Protein AF-A0AAU9NB88-F1 (afdb_monomer_lite)

Sequence (147 aa):
MCFHSLNCLLRSSFIAHLVNQQVVHEFIALELLTILLENPTDDSVEVAVGFVTECGSIHRDLSPKAFHGILEPFRGILHEGEIDKRVQFLIEGLFALRTCHPTIRPELDLVKVEDQLTHKVSLLDEIDPEIALDVFNLDSNFLENEK

Secondary structure (DSSP, 8-state):
-HHHHHHHHHHHHHHHHHHHTTSB-THHHHHHHHHHHHS--HHHHHHHHHHHHHHHHHHHHH-HHHHHHHHHHHHHHHHH----HHHHHHHHHHHH-SS-S-SS-GGG--S-GGG---B---TTS-----GGGGS----TTHHHHT-

InterPro domains:
  IPR016024 Armadillo-type fold [SSF48371] (7-142)
  IPR050781 Pre-mRNA-splicing factor CWC22 [PTHR18034] (11-145)

Radius of gyration: 18.76 Å; chains: 1; bounding box: 48×34×51 Å

pLDDT: mean 88.52, std 9.02, range [42.03, 95.56]

Foldseek 3Di:
DPPVLVVLLVVLLVVLLCCLLLQAPCVQLLQLLCVLLVPDDLSSLLSNLSSCLSNVQVCCVPPVPSSVVSLVSLVCCLPPNPHDPVSNVSSVVSVPDPHGPDSDDPVRNDDDPVRHDYDYDYPPDDDDPPCVVVDDDDDPCVVPVVD

Structure (mmCIF, N/CA/C/O backbone):
data_AF-A0AAU9NB88-F1
#
_entry.id   AF-A0AAU9NB88-F1
#
loop_
_atom_site.group_PDB
_atom_site.id
_atom_site.type_symbol
_atom_site.label_atom_id
_atom_site.label_alt_id
_atom_site.label_comp_id
_atom_site.label_asym_id
_atom_site.label_entity_id
_atom_site.label_seq_id
_atom_site.pdbx_PDB_ins_code
_atom_site.Cartn_x
_atom_site.Cartn_y
_atom_site.Cartn_z
_atom_site.occupancy
_atom_site.B_iso_or_equiv
_atom_site.auth_seq_id
_atom_site.auth_comp_id
_atom_site.auth_asym_id
_atom_site.auth_atom_id
_atom_site.pdbx_PDB_model_num
ATOM 1 N N . MET A 1 1 ? -10.170 -4.577 -21.995 1.00 42.03 1 MET A N 1
ATOM 2 C CA . MET A 1 1 ? -9.060 -4.834 -21.052 1.00 42.03 1 MET A CA 1
ATOM 3 C C . MET A 1 1 ? -9.027 -3.870 -19.851 1.00 42.03 1 MET A C 1
ATOM 5 O O . MET A 1 1 ? -8.400 -4.217 -18.870 1.00 42.03 1 MET A O 1
ATOM 9 N N . CYS A 1 2 ? -9.764 -2.744 -19.814 1.00 50.72 2 CYS A N 1
ATOM 10 C CA . CYS A 1 2 ? -9.649 -1.744 -18.725 1.00 50.72 2 CYS A CA 1
ATOM 11 C C . CYS A 1 2 ? -10.245 -2.084 -17.337 1.00 50.72 2 CYS A C 1
ATOM 13 O O . CYS A 1 2 ? -9.904 -1.412 -16.371 1.00 50.72 2 CYS A O 1
ATOM 15 N N . PHE A 1 3 ? -11.142 -3.069 -17.192 1.00 47.44 3 PHE A N 1
ATOM 16 C CA . PHE A 1 3 ? -11.872 -3.246 -15.920 1.00 47.44 3 PHE A CA 1
ATOM 17 C C . PHE A 1 3 ? -11.054 -3.927 -14.809 1.00 47.44 3 PHE A C 1
ATOM 19 O O . PHE A 1 3 ? -11.270 -3.635 -13.638 1.00 47.44 3 PHE A O 1
ATOM 26 N N . HIS A 1 4 ? -10.118 -4.823 -15.143 1.00 58.28 4 HIS A N 1
ATOM 27 C CA . HIS A 1 4 ? -9.289 -5.493 -14.128 1.00 58.28 4 HIS A CA 1
ATOM 28 C C . HIS A 1 4 ? -8.200 -4.562 -13.576 1.00 58.28 4 HIS A C 1
ATOM 30 O O . HIS A 1 4 ? -8.066 -4.453 -12.361 1.00 58.28 4 HIS A O 1
ATOM 36 N N . SER A 1 5 ? -7.516 -3.812 -14.447 1.00 61.12 5 SER A N 1
ATOM 37 C CA . SER A 1 5 ? -6.455 -2.878 -14.040 1.00 61.12 5 SER A CA 1
ATOM 38 C C . SER A 1 5 ? -6.975 -1.756 -13.121 1.00 61.12 5 SER A C 1
ATOM 40 O O . SER A 1 5 ? -6.377 -1.472 -12.084 1.00 61.1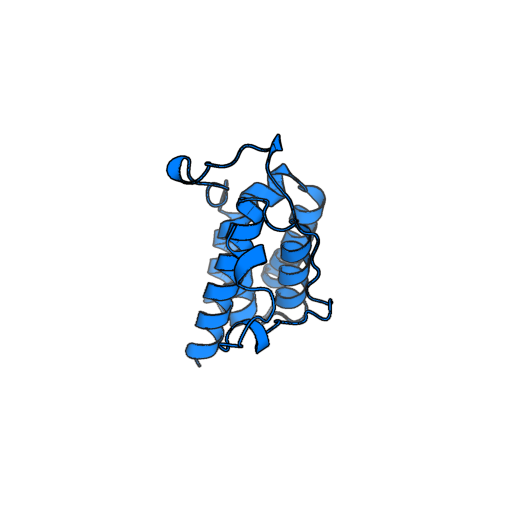2 5 SER A O 1
ATOM 42 N N . LEU A 1 6 ? -8.173 -1.210 -13.391 1.00 69.19 6 LEU A N 1
ATOM 43 C CA . LEU A 1 6 ? -8.791 -0.198 -12.521 1.00 69.19 6 LEU A CA 1
ATOM 44 C C . LEU A 1 6 ? -9.109 -0.731 -11.112 1.00 69.19 6 LEU A C 1
ATOM 46 O O . LEU A 1 6 ? -8.915 -0.025 -10.126 1.00 69.19 6 LEU A O 1
ATOM 50 N N . ASN A 1 7 ? -9.569 -1.979 -10.996 1.00 75.44 7 ASN A N 1
ATOM 51 C CA . ASN A 1 7 ? -9.844 -2.584 -9.690 1.00 75.44 7 ASN A CA 1
ATOM 52 C C . ASN A 1 7 ? -8.556 -2.827 -8.888 1.00 75.44 7 ASN A C 1
ATOM 54 O O . ASN A 1 7 ? -8.556 -2.640 -7.671 1.00 75.44 7 ASN A O 1
ATOM 58 N N . CYS A 1 8 ? -7.461 -3.201 -9.556 1.00 77.81 8 CYS A N 1
ATOM 59 C CA . CYS A 1 8 ? -6.148 -3.334 -8.925 1.00 77.81 8 CYS A CA 1
ATOM 60 C C . CYS A 1 8 ? -5.625 -1.985 -8.413 1.00 77.81 8 CYS A C 1
ATOM 62 O O . CYS A 1 8 ? -5.160 -1.929 -7.280 1.00 77.81 8 CYS A O 1
ATOM 64 N N . LEU A 1 9 ? -5.778 -0.906 -9.191 1.00 79.06 9 LEU A N 1
ATOM 65 C CA . LEU A 1 9 ? -5.404 0.457 -8.786 1.00 79.06 9 LEU A CA 1
ATOM 66 C C . LEU A 1 9 ? -6.174 0.939 -7.550 1.00 79.06 9 LEU A C 1
ATOM 68 O O . LEU A 1 9 ? -5.588 1.497 -6.627 1.00 79.06 9 LEU A O 1
ATOM 72 N N . LEU A 1 10 ? -7.490 0.718 -7.510 1.00 82.38 10 LEU A N 1
ATOM 73 C CA . LEU A 1 10 ? -8.312 1.145 -6.373 1.00 82.38 10 LEU A CA 1
ATOM 74 C C . LEU A 1 10 ? -7.961 0.367 -5.098 1.00 82.38 10 LEU A C 1
ATOM 76 O O . LEU A 1 10 ? -7.837 0.953 -4.025 1.00 82.38 10 LEU A O 1
ATOM 80 N N . ARG A 1 11 ? -7.765 -0.952 -5.216 1.00 86.88 11 ARG A N 1
ATOM 81 C CA . ARG A 1 11 ? -7.383 -1.810 -4.086 1.00 86.88 11 ARG A CA 1
ATOM 82 C C . ARG A 1 11 ? -5.975 -1.500 -3.583 1.00 86.88 11 ARG A C 1
ATOM 84 O O . ARG A 1 11 ? -5.774 -1.443 -2.374 1.00 86.88 11 ARG A O 1
ATOM 91 N N . SER A 1 12 ? -5.020 -1.267 -4.483 1.00 88.12 12 SER A N 1
ATOM 92 C CA . SER A 1 12 ? -3.664 -0.887 -4.093 1.00 88.12 12 SER A CA 1
ATOM 93 C C . SER A 1 12 ? -3.657 0.497 -3.437 1.00 88.12 12 SER A C 1
ATOM 95 O O . SER A 1 12 ? -3.080 0.646 -2.368 1.00 88.12 12 SER A O 1
ATOM 97 N N . SER A 1 13 ? -4.384 1.482 -3.972 1.00 90.94 13 SER A N 1
ATOM 98 C CA . SER A 1 13 ? -4.536 2.799 -3.334 1.00 90.94 13 SER A CA 1
ATOM 99 C C . SER A 1 13 ? -5.129 2.698 -1.923 1.00 90.94 13 SER A C 1
ATOM 101 O O . SER A 1 13 ? -4.642 3.349 -0.999 1.00 90.94 13 SER A O 1
ATOM 103 N N . PHE A 1 14 ? -6.121 1.827 -1.716 1.00 94.06 14 PHE A N 1
ATOM 104 C CA . PHE A 1 14 ? -6.670 1.585 -0.383 1.00 94.06 14 PHE A CA 1
ATOM 105 C C . PHE A 1 14 ? -5.611 1.042 0.589 1.00 94.06 14 PHE A C 1
ATOM 107 O O . PHE A 1 14 ? -5.440 1.598 1.674 1.00 94.06 14 PHE A O 1
ATOM 114 N N . ILE A 1 15 ? -4.841 0.024 0.183 1.00 94.75 15 ILE A N 1
ATOM 115 C CA . ILE A 1 15 ? -3.740 -0.522 0.996 1.00 94.75 15 ILE A CA 1
ATOM 116 C C . ILE A 1 15 ? -2.689 0.558 1.292 1.00 94.75 15 ILE A C 1
ATOM 118 O O . ILE A 1 15 ? -2.249 0.679 2.433 1.00 94.75 15 ILE A O 1
ATOM 122 N N . ALA A 1 16 ? -2.324 1.381 0.303 1.00 94.38 16 ALA A N 1
ATOM 123 C CA . ALA A 1 16 ? -1.357 2.467 0.471 1.00 94.38 16 ALA A CA 1
ATOM 124 C C . ALA A 1 16 ? -1.791 3.434 1.581 1.00 94.38 16 ALA A C 1
ATOM 126 O O . ALA A 1 16 ? -0.991 3.790 2.445 1.00 94.38 16 ALA A O 1
ATOM 127 N N . HIS A 1 17 ? -3.071 3.810 1.610 1.00 94.62 17 HIS A N 1
ATOM 128 C CA . HIS A 1 17 ? -3.589 4.700 2.644 1.00 94.62 17 HIS A CA 1
ATOM 129 C C . HIS A 1 17 ? -3.716 4.034 4.020 1.00 94.62 17 HIS A C 1
ATOM 131 O O . HIS A 1 17 ? -3.492 4.713 5.021 1.00 94.62 17 HIS A O 1
ATOM 137 N N . LEU A 1 18 ? -3.998 2.727 4.099 1.00 95.38 18 LEU A N 1
ATOM 138 C CA . LEU A 1 18 ? -3.946 1.996 5.373 1.00 95.38 18 LEU A CA 1
ATOM 139 C C . LEU A 1 18 ? -2.526 1.955 5.951 1.00 95.38 18 LEU A C 1
ATOM 141 O O . LEU A 1 18 ? -2.362 2.101 7.163 1.00 95.38 18 LEU A O 1
ATOM 145 N N . VAL A 1 19 ? -1.510 1.790 5.096 1.00 94.50 19 VAL A N 1
ATOM 146 C CA . VAL A 1 19 ? -0.095 1.844 5.500 1.00 94.50 19 VAL A CA 1
ATOM 147 C C . VAL A 1 19 ? 0.282 3.256 5.940 1.00 94.50 19 VAL A C 1
ATOM 149 O O . VAL A 1 19 ? 0.881 3.430 6.998 1.00 94.50 19 VAL A O 1
ATOM 152 N N . ASN A 1 20 ? -0.115 4.281 5.181 1.00 94.06 20 ASN A N 1
ATOM 153 C CA . ASN A 1 20 ? 0.150 5.673 5.541 1.00 94.06 20 ASN A CA 1
ATOM 154 C C . ASN A 1 20 ? -0.437 6.043 6.911 1.00 94.06 20 ASN A C 1
ATOM 156 O O . ASN A 1 20 ? 0.222 6.726 7.686 1.00 94.06 20 ASN A O 1
ATOM 160 N N . GLN A 1 21 ? -1.652 5.568 7.203 1.00 94.06 21 GLN A N 1
ATOM 161 C CA . GLN A 1 21 ? -2.352 5.756 8.480 1.00 94.06 21 GLN A CA 1
ATOM 162 C C . GLN A 1 21 ? -1.865 4.809 9.593 1.00 94.06 21 GLN A C 1
ATOM 164 O O . GLN A 1 21 ? -2.413 4.831 10.691 1.00 94.06 21 GLN A O 1
ATOM 169 N N . GLN A 1 22 ? -0.866 3.960 9.320 1.00 93.25 22 GLN A N 1
ATOM 170 C CA . GLN A 1 22 ? -0.323 2.959 10.248 1.00 93.25 22 GLN A CA 1
ATOM 171 C C . GLN A 1 22 ? -1.375 1.983 10.809 1.00 93.25 22 GLN A C 1
ATOM 173 O O . GLN A 1 22 ? -1.182 1.384 11.868 1.00 93.25 22 GLN A O 1
ATOM 178 N N . VAL A 1 23 ? -2.477 1.774 10.079 1.00 95.31 23 VAL A N 1
ATOM 179 C CA . VAL A 1 23 ? -3.491 0.757 10.407 1.00 95.31 23 VAL A CA 1
ATOM 180 C C . VAL A 1 23 ? -2.941 -0.635 10.124 1.00 95.31 23 VAL A C 1
ATOM 182 O O . VAL A 1 23 ? -3.174 -1.568 10.892 1.00 95.31 23 VAL A O 1
ATOM 185 N N . VAL A 1 24 ? -2.184 -0.770 9.035 1.00 95.56 24 VAL A N 1
ATOM 186 C CA . VAL A 1 24 ? -1.465 -1.993 8.675 1.00 95.56 24 VAL A CA 1
ATOM 187 C C . VAL A 1 24 ? 0.024 -1.701 8.582 1.00 95.56 24 VAL A C 1
ATOM 189 O O . VAL A 1 24 ? 0.437 -0.608 8.196 1.00 95.56 24 VAL A O 1
ATOM 192 N N . HIS A 1 25 ? 0.833 -2.685 8.953 1.00 94.62 25 HIS A N 1
ATOM 193 C CA . HIS A 1 25 ? 2.283 -2.576 8.908 1.00 94.62 25 HIS A CA 1
ATOM 194 C C . HIS A 1 25 ? 2.754 -2.403 7.462 1.00 94.62 25 HIS A C 1
ATOM 196 O O . HIS A 1 25 ? 2.260 -3.066 6.551 1.00 94.62 25 HIS A O 1
ATOM 202 N N . GLU A 1 26 ? 3.780 -1.583 7.250 1.00 91.62 26 GLU A N 1
ATOM 203 C CA . GLU A 1 26 ? 4.334 -1.284 5.931 1.00 91.62 26 GLU A CA 1
ATOM 204 C C . GLU A 1 26 ? 4.885 -2.515 5.191 1.00 91.62 26 GLU A C 1
ATOM 206 O O . GLU A 1 26 ? 5.077 -2.476 3.981 1.00 91.62 26 GLU A O 1
ATOM 211 N N . PHE A 1 27 ? 5.085 -3.645 5.871 1.00 91.75 27 PHE A N 1
ATOM 212 C CA . PHE A 1 27 ? 5.548 -4.884 5.251 1.00 91.75 27 PHE A CA 1
ATOM 213 C C . PHE A 1 27 ? 4.636 -5.360 4.106 1.00 91.75 27 PHE A C 1
ATOM 215 O O . PHE A 1 27 ? 5.143 -5.754 3.057 1.00 91.75 2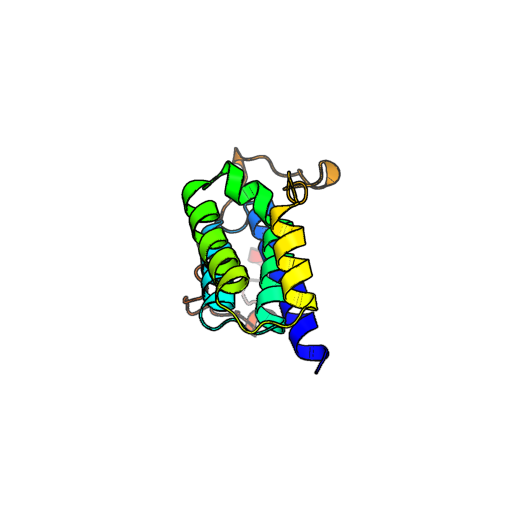7 PHE A O 1
ATOM 222 N N . ILE A 1 28 ? 3.312 -5.2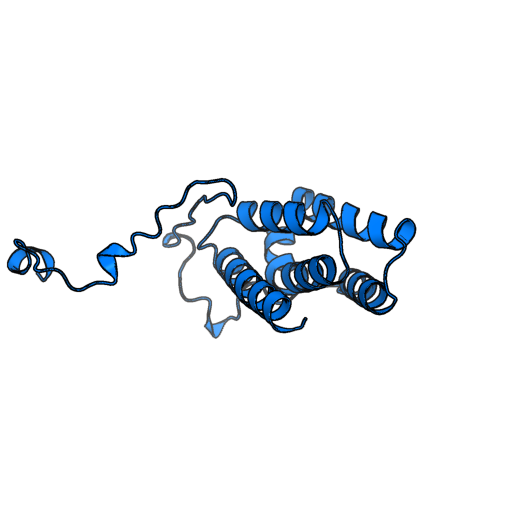15 4.247 1.00 93.88 28 ILE A N 1
ATOM 223 C CA . ILE A 1 28 ? 2.338 -5.636 3.223 1.00 93.88 28 ILE A CA 1
ATOM 224 C C . ILE A 1 28 ? 2.515 -4.882 1.895 1.00 93.88 28 ILE A C 1
ATOM 226 O O . ILE A 1 28 ? 2.304 -5.430 0.814 1.00 93.88 28 ILE A O 1
ATOM 230 N N . ALA A 1 29 ? 2.951 -3.621 1.955 1.00 93.31 29 ALA A N 1
ATOM 231 C CA . ALA A 1 29 ? 3.229 -2.825 0.767 1.00 93.31 29 ALA A CA 1
ATOM 232 C C . ALA A 1 29 ? 4.499 -3.299 0.047 1.00 93.31 29 ALA A C 1
ATOM 234 O O . ALA A 1 29 ? 4.544 -3.286 -1.185 1.00 93.31 29 ALA A O 1
ATOM 235 N N . LEU A 1 30 ? 5.504 -3.774 0.794 1.00 91.94 30 LEU A N 1
ATOM 236 C CA . LEU A 1 30 ? 6.708 -4.372 0.214 1.00 91.94 30 LEU A CA 1
ATOM 237 C C . LEU A 1 30 ? 6.377 -5.692 -0.500 1.00 91.94 30 LEU A C 1
ATOM 239 O O . LEU A 1 30 ? 6.860 -5.932 -1.608 1.00 91.94 30 LEU A O 1
ATOM 243 N N . GLU A 1 31 ? 5.531 -6.528 0.107 1.00 93.62 31 GLU A N 1
ATOM 244 C CA . GLU A 1 31 ? 5.056 -7.776 -0.502 1.00 93.62 31 GLU A CA 1
ATOM 245 C C . G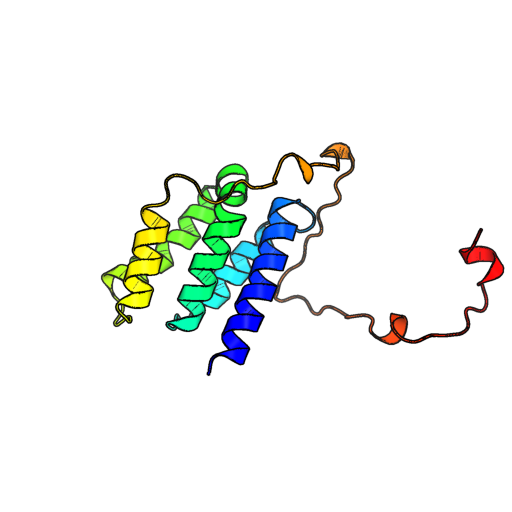LU A 1 31 ? 4.262 -7.507 -1.781 1.00 93.62 31 GLU A C 1
ATOM 247 O O . GLU A 1 31 ? 4.539 -8.119 -2.813 1.00 93.62 31 GLU A O 1
ATOM 252 N N . LEU A 1 32 ? 3.332 -6.543 -1.749 1.00 93.75 32 LEU A N 1
ATOM 253 C CA . LEU A 1 32 ? 2.537 -6.182 -2.922 1.00 93.75 32 LEU A CA 1
ATOM 254 C C . LEU A 1 32 ? 3.429 -5.750 -4.088 1.00 93.75 32 LEU A C 1
ATOM 256 O O . LEU A 1 32 ? 3.244 -6.202 -5.216 1.00 93.75 32 LEU A O 1
ATOM 260 N N . LEU A 1 33 ? 4.414 -4.893 -3.813 1.00 93.50 33 LEU A N 1
ATOM 261 C CA . LEU A 1 33 ? 5.356 -4.417 -4.823 1.00 93.50 33 LEU A CA 1
ATOM 262 C C . LEU A 1 33 ? 6.236 -5.542 -5.362 1.00 93.50 33 LEU A C 1
ATOM 264 O O . LEU A 1 33 ? 6.490 -5.585 -6.562 1.00 93.50 33 LEU A O 1
ATOM 268 N N . THR A 1 34 ? 6.646 -6.475 -4.505 1.00 92.75 34 THR A N 1
ATOM 269 C CA . THR A 1 34 ? 7.402 -7.658 -4.930 1.00 92.75 34 THR A CA 1
ATOM 270 C C . THR A 1 34 ? 6.583 -8.504 -5.905 1.00 92.75 34 THR A C 1
ATOM 272 O O . THR A 1 34 ? 7.081 -8.838 -6.973 1.00 92.75 34 THR A O 1
ATOM 275 N N . ILE A 1 35 ? 5.308 -8.768 -5.598 1.00 92.94 35 ILE A N 1
ATOM 276 C CA . ILE A 1 35 ? 4.410 -9.550 -6.465 1.00 92.94 35 ILE A CA 1
ATOM 277 C C . ILE A 1 35 ? 4.152 -8.830 -7.798 1.00 92.94 35 ILE A C 1
ATOM 279 O O . ILE A 1 35 ? 4.193 -9.450 -8.859 1.00 92.94 35 ILE A O 1
ATOM 283 N N . LEU A 1 36 ? 3.910 -7.514 -7.774 1.00 92.44 36 LEU A N 1
ATOM 284 C CA . LEU A 1 36 ? 3.651 -6.729 -8.991 1.00 92.44 36 LEU A CA 1
ATOM 285 C C . LEU A 1 36 ? 4.860 -6.668 -9.941 1.00 92.44 36 LEU A C 1
ATOM 287 O O . LEU A 1 36 ? 4.677 -6.512 -11.153 1.00 92.44 36 LEU A O 1
ATOM 291 N N . LEU A 1 37 ? 6.076 -6.769 -9.393 1.00 91.88 37 LEU A N 1
ATOM 292 C CA . LEU A 1 37 ? 7.340 -6.608 -10.116 1.00 91.88 37 LEU A CA 1
ATOM 293 C C . LEU A 1 37 ? 8.086 -7.929 -10.360 1.00 91.88 37 LEU A C 1
ATOM 295 O O . LEU A 1 37 ? 9.120 -7.904 -11.021 1.00 91.88 37 LEU A O 1
ATOM 299 N N . GLU A 1 38 ? 7.585 -9.069 -9.871 1.00 90.81 38 GLU A N 1
ATOM 300 C CA . GLU A 1 38 ? 8.211 -10.385 -10.072 1.00 90.81 38 GLU A CA 1
ATOM 301 C C . GLU A 1 38 ? 8.244 -10.781 -11.556 1.00 90.81 38 GLU A C 1
ATOM 303 O O . GLU A 1 38 ? 9.275 -11.205 -12.071 1.00 90.81 38 GLU A O 1
ATOM 308 N N . ASN A 1 39 ? 7.122 -10.594 -12.257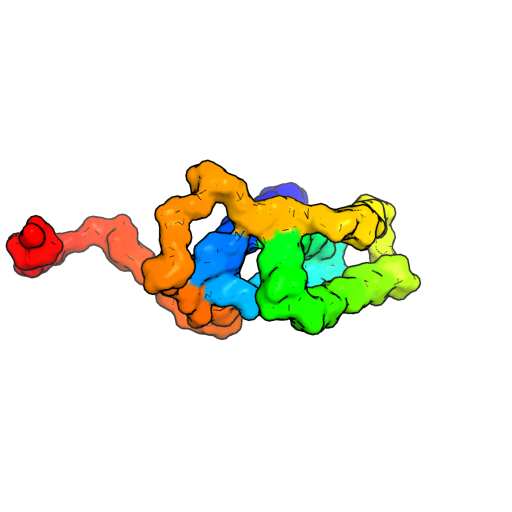 1.00 89.25 39 ASN A N 1
ATOM 309 C CA . ASN A 1 39 ? 6.995 -10.785 -13.703 1.00 89.25 39 ASN A CA 1
ATOM 310 C C . ASN A 1 39 ? 6.336 -9.532 -14.303 1.00 89.25 39 ASN A C 1
ATOM 312 O O . ASN A 1 39 ? 5.114 -9.512 -14.490 1.00 89.25 39 ASN A O 1
ATOM 316 N N . PRO A 1 40 ? 7.106 -8.452 -14.527 1.00 89.81 40 PRO A N 1
ATOM 317 C CA . PRO A 1 40 ? 6.543 -7.145 -14.824 1.00 89.81 40 PRO A CA 1
ATOM 318 C C . PRO A 1 40 ? 5.848 -7.130 -16.189 1.00 89.81 40 PRO A C 1
ATOM 320 O O . PRO A 1 40 ? 6.395 -7.563 -17.200 1.00 89.81 40 PRO A O 1
ATOM 323 N N . THR A 1 41 ? 4.635 -6.585 -16.206 1.00 90.69 41 THR A N 1
ATOM 324 C CA . THR A 1 41 ? 3.845 -6.277 -17.405 1.00 90.69 41 THR A CA 1
ATOM 325 C C . THR A 1 41 ? 3.523 -4.788 -17.410 1.00 90.69 41 THR A C 1
ATOM 327 O O . THR A 1 41 ? 3.578 -4.150 -16.359 1.00 90.69 41 THR A O 1
ATOM 330 N N . ASP A 1 42 ? 3.129 -4.226 -18.554 1.00 90.25 42 ASP A N 1
ATOM 331 C CA . ASP A 1 42 ? 2.816 -2.793 -18.623 1.00 90.25 42 ASP A CA 1
ATOM 332 C C . ASP A 1 42 ? 1.754 -2.360 -17.593 1.00 90.25 42 ASP A C 1
ATOM 334 O O . ASP A 1 42 ? 1.869 -1.295 -16.983 1.00 90.25 42 ASP A O 1
ATOM 338 N N . ASP A 1 43 ? 0.751 -3.211 -17.357 1.00 90.38 43 ASP A N 1
ATOM 339 C CA . ASP A 1 43 ? -0.308 -2.967 -16.375 1.00 90.38 43 ASP A CA 1
ATOM 340 C C . ASP A 1 43 ? 0.198 -3.120 -14.931 1.00 90.38 43 ASP A C 1
ATOM 342 O O . ASP A 1 43 ? -0.113 -2.288 -14.078 1.00 90.38 43 ASP A O 1
ATOM 346 N N . SER A 1 44 ? 0.990 -4.158 -14.625 1.00 91.81 44 SER A N 1
ATOM 347 C CA . SER A 1 44 ? 1.484 -4.364 -13.254 1.00 91.81 44 SER A CA 1
ATOM 348 C C . SER A 1 44 ? 2.476 -3.279 -12.836 1.00 91.81 44 SER A C 1
ATOM 350 O O . SER A 1 44 ? 2.445 -2.831 -11.688 1.00 91.81 44 SER A O 1
ATOM 352 N N . VAL A 1 45 ? 3.296 -2.794 -13.772 1.00 91.88 45 VAL A N 1
ATOM 353 C CA . VAL A 1 45 ? 4.220 -1.684 -13.529 1.00 91.88 45 VAL A CA 1
ATOM 354 C C . VAL A 1 45 ? 3.466 -0.372 -13.338 1.00 91.88 45 VAL A C 1
ATOM 356 O O . VAL A 1 45 ? 3.815 0.389 -12.440 1.00 91.88 45 VAL A O 1
ATOM 359 N N . GLU A 1 46 ? 2.409 -0.107 -14.108 1.00 91.88 46 GLU A N 1
ATOM 360 C CA . GLU A 1 46 ? 1.553 1.063 -13.883 1.00 91.88 46 GLU A CA 1
ATOM 361 C C . GLU A 1 46 ? 0.942 1.059 -12.477 1.00 91.88 46 GLU A C 1
ATOM 363 O O . GLU A 1 46 ? 1.030 2.062 -11.762 1.00 91.88 46 GLU A O 1
ATOM 368 N N . VAL A 1 47 ? 0.377 -0.077 -12.051 1.00 92.88 47 VAL A N 1
ATOM 369 C CA . VAL A 1 47 ? -0.171 -0.229 -10.695 1.00 92.88 47 VAL A CA 1
ATOM 370 C C . VAL A 1 47 ? 0.920 -0.016 -9.645 1.00 92.88 47 VAL A C 1
ATOM 372 O O . VAL A 1 47 ? 0.682 0.681 -8.658 1.00 92.88 47 VAL A O 1
ATOM 375 N N . ALA A 1 48 ? 2.116 -0.570 -9.856 1.00 93.81 48 ALA A N 1
ATOM 376 C CA . ALA A 1 48 ? 3.236 -0.438 -8.931 1.00 93.81 48 ALA A CA 1
ATOM 377 C C . ALA A 1 48 ? 3.731 1.014 -8.822 1.00 93.81 48 ALA A C 1
ATOM 379 O O . ALA A 1 48 ? 3.917 1.510 -7.713 1.00 93.81 48 ALA A O 1
ATOM 380 N N . VAL A 1 49 ? 3.886 1.728 -9.944 1.00 92.88 49 VAL A N 1
ATOM 381 C CA . VAL A 1 49 ? 4.265 3.152 -9.952 1.00 92.88 49 VAL A CA 1
ATOM 382 C C . VAL A 1 49 ? 3.223 3.991 -9.213 1.00 92.88 49 VAL A C 1
ATOM 384 O O . VAL A 1 49 ? 3.590 4.819 -8.375 1.00 92.88 49 VAL A O 1
ATOM 387 N N . GLY A 1 50 ? 1.931 3.765 -9.474 1.00 91.62 50 GLY A N 1
ATOM 388 C CA . GLY A 1 50 ? 0.854 4.462 -8.769 1.00 91.62 50 GLY A CA 1
ATOM 389 C C . GLY A 1 50 ? 0.885 4.188 -7.265 1.00 91.62 50 GLY A C 1
ATOM 390 O O . GLY A 1 50 ? 0.848 5.116 -6.463 1.00 91.62 50 GLY A O 1
ATOM 391 N N . PHE A 1 51 ? 1.058 2.925 -6.875 1.00 93.44 51 PHE A N 1
ATOM 392 C CA . PHE A 1 51 ? 1.133 2.523 -5.474 1.00 93.44 51 PHE A CA 1
ATOM 393 C C . PHE A 1 51 ? 2.320 3.164 -4.734 1.00 93.44 51 PHE A C 1
ATOM 395 O O . PHE A 1 51 ? 2.123 3.777 -3.686 1.00 93.44 51 PHE A O 1
ATOM 402 N N . VAL A 1 52 ? 3.534 3.121 -5.305 1.00 93.12 52 VAL A N 1
ATOM 403 C CA . VAL A 1 52 ? 4.715 3.798 -4.728 1.00 93.12 52 VAL A CA 1
ATOM 404 C C . VAL A 1 52 ? 4.506 5.311 -4.647 1.00 93.12 52 VAL A C 1
ATOM 406 O O . VAL A 1 52 ? 4.993 5.953 -3.718 1.00 93.12 52 VAL A O 1
ATOM 409 N N . THR A 1 53 ? 3.782 5.904 -5.594 1.00 91.00 53 THR A N 1
ATOM 410 C CA . THR A 1 53 ? 3.496 7.345 -5.568 1.00 91.00 53 THR A CA 1
ATOM 411 C C . THR A 1 53 ? 2.645 7.736 -4.351 1.00 91.00 53 THR A C 1
ATOM 413 O O . THR A 1 53 ? 2.904 8.780 -3.747 1.00 91.00 53 THR A O 1
ATOM 416 N N . GLU A 1 54 ? 1.704 6.878 -3.941 1.00 90.88 54 GLU A N 1
ATOM 417 C CA . GLU A 1 54 ? 0.795 7.124 -2.812 1.00 90.88 54 GLU A CA 1
ATOM 418 C C . GLU A 1 54 ? 1.407 6.815 -1.431 1.00 90.88 54 GLU A C 1
ATOM 420 O O . GLU A 1 54 ? 1.204 7.588 -0.493 1.00 90.88 54 GLU A O 1
ATOM 425 N N . CYS A 1 55 ? 2.167 5.720 -1.276 1.00 91.88 55 CYS A N 1
ATOM 426 C CA . CYS A 1 55 ? 2.761 5.328 0.020 1.00 91.88 55 CYS A CA 1
ATOM 427 C C . CYS A 1 55 ? 4.290 5.469 0.105 1.00 91.88 55 CYS A C 1
ATOM 429 O O . CYS A 1 55 ? 4.900 5.161 1.127 1.00 91.88 55 CYS A O 1
ATOM 431 N N . GLY A 1 56 ? 4.967 5.962 -0.930 1.00 88.00 56 GLY A N 1
ATOM 432 C CA . GLY A 1 56 ? 6.432 6.013 -0.938 1.00 88.00 56 GLY A CA 1
ATOM 433 C C . GLY A 1 56 ? 7.036 6.911 0.145 1.00 88.00 56 GLY A C 1
ATOM 434 O O . GLY A 1 56 ? 8.171 6.682 0.556 1.00 88.00 56 GLY A O 1
ATOM 435 N N . SER A 1 57 ? 6.295 7.910 0.642 1.00 89.38 57 SER A N 1
ATOM 436 C CA . SER A 1 57 ? 6.792 8.803 1.697 1.00 89.38 57 SER A CA 1
ATOM 437 C C . SER A 1 57 ? 6.947 8.075 3.036 1.00 89.38 57 SER A C 1
ATOM 439 O O . SER A 1 57 ? 8.034 8.112 3.607 1.00 89.38 57 SER A O 1
ATOM 441 N N . ILE A 1 58 ? 5.930 7.329 3.491 1.00 87.81 58 ILE A N 1
ATOM 442 C CA . ILE A 1 58 ? 6.003 6.595 4.768 1.00 87.81 58 ILE A CA 1
ATOM 443 C C . ILE A 1 58 ? 7.101 5.527 4.748 1.00 87.81 58 ILE A C 1
ATOM 445 O O . ILE A 1 58 ? 7.812 5.341 5.731 1.00 87.81 58 ILE A O 1
ATOM 449 N N . HIS A 1 59 ? 7.320 4.872 3.607 1.00 84.94 59 HIS A N 1
ATOM 450 C CA . HIS A 1 59 ? 8.390 3.886 3.470 1.00 84.94 59 HIS A CA 1
ATOM 451 C C . HIS A 1 59 ? 9.792 4.491 3.530 1.00 84.94 59 HIS A C 1
ATOM 453 O O . HIS A 1 59 ? 10.702 3.866 4.076 1.00 84.94 59 HIS A O 1
ATOM 459 N N . ARG A 1 60 ? 9.987 5.700 2.992 1.00 85.25 60 ARG A N 1
ATOM 460 C CA . ARG A 1 60 ? 11.260 6.420 3.139 1.00 85.25 60 ARG A CA 1
ATOM 461 C C . ARG A 1 60 ? 11.533 6.777 4.599 1.00 85.25 60 ARG A C 1
ATOM 463 O O . ARG A 1 60 ? 12.691 6.722 5.007 1.00 85.25 60 ARG A O 1
ATOM 470 N N . ASP A 1 61 ? 10.489 7.093 5.361 1.00 86.25 61 ASP A N 1
ATOM 471 C CA . ASP A 1 61 ? 10.602 7.496 6.763 1.00 86.25 61 ASP A CA 1
ATOM 472 C C . ASP A 1 61 ? 10.816 6.293 7.698 1.00 86.25 61 ASP A C 1
ATOM 474 O O . ASP A 1 61 ? 11.705 6.321 8.550 1.00 86.25 61 ASP A O 1
ATOM 478 N N . LEU A 1 62 ? 10.047 5.212 7.518 1.00 87.38 62 LEU A N 1
ATOM 479 C CA . LEU A 1 62 ? 10.095 4.028 8.384 1.00 87.38 62 LEU A CA 1
ATOM 480 C C . LEU A 1 62 ? 11.192 3.031 7.987 1.00 87.38 62 LEU A C 1
ATOM 482 O O . LEU A 1 62 ? 11.887 2.481 8.842 1.00 87.38 62 LEU A O 1
ATOM 486 N N . SER A 1 63 ? 11.351 2.766 6.687 1.00 87.19 63 SER A N 1
ATOM 487 C CA . SER A 1 63 ? 12.172 1.660 6.180 1.00 87.19 63 SER A CA 1
ATOM 488 C C . SER A 1 63 ? 12.949 2.018 4.898 1.00 87.19 63 SER A C 1
ATOM 490 O O . SER A 1 63 ? 12.862 1.313 3.887 1.00 87.19 63 SER A O 1
ATOM 492 N N . PRO A 1 64 ? 13.822 3.049 4.926 1.00 87.69 64 PRO A N 1
ATOM 493 C CA . PRO A 1 64 ? 14.486 3.574 3.728 1.00 87.69 64 PRO A CA 1
ATOM 494 C C . PRO A 1 64 ? 15.305 2.522 2.972 1.00 87.69 64 PRO A C 1
ATOM 496 O O . PRO A 1 64 ? 15.347 2.526 1.745 1.00 87.69 64 PRO A O 1
ATOM 499 N N . LYS A 1 65 ? 15.942 1.584 3.686 1.00 89.81 65 LYS A N 1
ATOM 500 C CA . LYS A 1 65 ? 16.709 0.492 3.062 1.00 89.81 65 LYS A CA 1
ATOM 501 C C . LYS A 1 65 ? 15.815 -0.472 2.280 1.00 89.81 65 LYS A C 1
ATOM 503 O O . LYS A 1 65 ? 16.170 -0.844 1.167 1.00 89.81 65 LYS A O 1
ATOM 508 N N . ALA A 1 66 ? 14.680 -0.866 2.859 1.00 86.44 66 ALA A N 1
ATOM 509 C CA . ALA A 1 66 ? 13.727 -1.758 2.204 1.00 86.44 66 ALA A CA 1
ATOM 510 C C . ALA A 1 66 ? 13.094 -1.063 0.993 1.00 86.44 66 ALA A C 1
ATOM 512 O O . ALA A 1 66 ? 13.034 -1.638 -0.090 1.00 86.44 66 ALA A O 1
ATOM 513 N N . PHE A 1 67 ? 12.738 0.213 1.154 1.00 85.88 67 PHE A N 1
ATOM 514 C CA . PHE A 1 67 ? 12.221 1.035 0.070 1.00 85.88 67 PHE A CA 1
ATOM 515 C C . PHE A 1 67 ? 13.207 1.158 -1.098 1.00 85.88 67 PHE A C 1
ATOM 517 O O . PHE A 1 67 ? 12.830 0.954 -2.248 1.00 85.88 67 PHE A O 1
ATOM 524 N N . HIS A 1 68 ? 14.487 1.423 -0.817 1.00 88.75 68 HIS A N 1
ATOM 525 C CA . HIS A 1 68 ? 15.522 1.446 -1.851 1.00 88.75 68 HIS A CA 1
ATOM 526 C C . HIS A 1 68 ? 15.632 0.117 -2.602 1.00 88.75 68 HIS A C 1
ATOM 528 O O . HIS A 1 68 ? 15.772 0.140 -3.821 1.00 88.75 68 HIS A O 1
ATOM 534 N N . GLY A 1 69 ? 15.521 -1.017 -1.903 1.00 89.38 69 GLY A N 1
ATOM 535 C CA . GLY A 1 69 ? 15.523 -2.339 -2.532 1.00 89.38 69 GLY A CA 1
ATOM 536 C C . GLY A 1 69 ? 14.394 -2.522 -3.550 1.00 89.38 69 GLY A C 1
ATOM 537 O O . GLY A 1 69 ? 14.615 -3.113 -4.600 1.00 89.38 69 GLY A O 1
ATOM 538 N N . ILE A 1 70 ? 13.217 -1.949 -3.294 1.00 87.31 70 ILE A N 1
ATOM 539 C CA . ILE A 1 70 ? 12.068 -2.019 -4.212 1.00 87.31 70 ILE A CA 1
ATOM 540 C C . ILE A 1 70 ? 12.232 -1.110 -5.433 1.00 87.31 70 ILE A C 1
ATOM 542 O O . ILE A 1 70 ? 11.649 -1.369 -6.484 1.00 87.31 70 ILE A O 1
ATOM 546 N N . LEU A 1 71 ? 13.053 -0.062 -5.337 1.00 90.19 71 LEU A N 1
ATOM 547 C CA . LEU A 1 71 ? 13.354 0.792 -6.485 1.00 90.19 71 LEU A CA 1
ATOM 548 C C . LEU A 1 71 ? 14.321 0.137 -7.486 1.00 90.19 71 LEU A C 1
ATOM 550 O O . LEU A 1 71 ? 14.363 0.563 -8.639 1.00 90.19 71 LEU A O 1
ATOM 554 N N . GLU A 1 72 ? 15.080 -0.887 -7.086 1.00 91.44 72 GLU A N 1
ATOM 555 C CA . GLU A 1 72 ? 16.023 -1.577 -7.981 1.00 91.44 72 GLU A CA 1
ATOM 556 C C . GLU A 1 72 ? 15.324 -2.320 -9.139 1.00 91.44 72 GLU A C 1
ATOM 558 O O . GLU A 1 72 ? 15.720 -2.093 -10.284 1.00 91.44 72 GLU A O 1
ATOM 563 N N . PRO A 1 73 ? 14.248 -3.110 -8.923 1.00 91.38 73 PRO A N 1
ATOM 564 C CA . PRO A 1 73 ? 13.474 -3.696 -10.019 1.00 91.38 73 PRO A CA 1
ATOM 565 C C . PRO A 1 73 ? 13.011 -2.675 -11.066 1.00 91.38 73 PRO A C 1
ATOM 567 O O . PRO A 1 73 ? 13.156 -2.920 -12.259 1.00 91.38 73 PRO A O 1
ATOM 570 N N . PHE A 1 74 ? 12.538 -1.491 -10.652 1.00 92.62 74 PHE A N 1
ATOM 571 C CA . PHE A 1 74 ? 12.147 -0.433 -11.594 1.00 92.62 74 PHE A CA 1
ATOM 572 C C . PHE A 1 74 ? 13.315 0.045 -12.469 1.00 92.62 74 PHE A C 1
ATOM 574 O O . PHE A 1 74 ? 13.117 0.338 -13.647 1.00 92.62 74 PHE A O 1
ATOM 581 N N . ARG A 1 75 ? 14.540 0.107 -11.926 1.00 91.44 75 ARG A N 1
ATOM 582 C CA . ARG A 1 75 ? 15.740 0.438 -12.715 1.00 91.44 75 ARG A CA 1
ATOM 583 C C . ARG A 1 75 ? 16.108 -0.673 -13.687 1.00 91.44 75 ARG A C 1
ATOM 585 O O . ARG A 1 75 ? 16.489 -0.370 -14.813 1.00 91.44 75 ARG A O 1
ATOM 592 N N . GLY A 1 76 ? 15.992 -1.931 -13.259 1.00 90.50 76 GLY A N 1
ATOM 593 C CA . GLY A 1 76 ? 16.193 -3.088 -14.133 1.00 90.50 76 GLY A CA 1
ATOM 594 C C . GLY A 1 76 ? 15.241 -3.039 -15.326 1.00 90.50 76 GLY A C 1
ATOM 595 O O . GLY A 1 76 ? 15.680 -3.099 -16.470 1.00 90.50 76 GLY A O 1
ATOM 596 N N . ILE A 1 77 ? 13.956 -2.787 -15.066 1.00 90.25 77 ILE A N 1
ATOM 597 C CA . ILE A 1 77 ? 12.923 -2.631 -16.098 1.00 90.25 77 ILE A CA 1
ATOM 598 C C . ILE A 1 77 ? 13.261 -1.481 -17.066 1.00 90.25 77 ILE A C 1
ATOM 600 O O . ILE A 1 77 ? 13.112 -1.645 -18.274 1.00 90.25 77 ILE A O 1
ATOM 604 N N . LEU A 1 78 ? 13.766 -0.347 -16.563 1.00 89.06 78 LEU A N 1
ATOM 605 C CA . LEU A 1 78 ? 14.133 0.813 -17.386 1.00 89.06 78 LEU A CA 1
ATOM 606 C C . LEU A 1 78 ? 15.332 0.555 -18.319 1.00 89.06 78 LEU A C 1
ATOM 608 O O . LEU A 1 78 ? 15.394 1.132 -19.403 1.00 89.06 78 LEU A O 1
ATOM 612 N N . HIS A 1 79 ? 16.300 -0.262 -17.896 1.00 84.88 79 HIS A N 1
ATOM 613 C CA . HIS A 1 79 ? 17.535 -0.499 -18.653 1.00 84.88 79 HIS A CA 1
ATOM 614 C C . HIS A 1 79 ? 17.507 -1.762 -19.522 1.00 84.88 79 HIS A C 1
ATOM 616 O O . HIS A 1 79 ? 18.144 -1.782 -20.574 1.00 84.88 79 HIS A O 1
ATOM 622 N N . GLU A 1 80 ? 16.823 -2.816 -19.074 1.00 77.38 80 GLU A N 1
ATOM 623 C CA . GLU A 1 80 ? 16.918 -4.168 -19.644 1.00 77.38 80 GLU A CA 1
ATOM 624 C C . GLU A 1 80 ? 15.607 -4.646 -20.292 1.00 77.38 80 GLU A C 1
ATOM 626 O O . GLU A 1 80 ? 15.612 -5.641 -21.016 1.00 77.38 80 GLU A O 1
ATOM 631 N N . GLY A 1 81 ? 14.485 -3.960 -20.049 1.00 66.94 81 GLY A N 1
ATOM 632 C CA . GLY A 1 81 ? 13.165 -4.387 -20.510 1.00 66.94 81 GLY A CA 1
ATOM 633 C C . GLY A 1 81 ? 12.801 -3.900 -21.915 1.00 66.94 81 GLY A C 1
ATOM 634 O O . GLY A 1 81 ? 12.944 -2.720 -22.236 1.00 66.94 81 GLY A O 1
ATOM 635 N N . GLU A 1 82 ? 12.222 -4.784 -22.734 1.00 73.38 82 GLU A N 1
ATOM 636 C CA . GLU A 1 82 ? 11.322 -4.350 -23.810 1.00 73.38 82 GLU A CA 1
ATOM 637 C C . GLU A 1 82 ? 9.992 -3.919 -23.174 1.00 73.38 82 GLU A C 1
ATOM 639 O O . GLU A 1 82 ? 9.091 -4.731 -22.980 1.00 73.38 82 GLU A O 1
ATOM 644 N N . ILE A 1 83 ? 9.900 -2.644 -22.793 1.00 80.56 83 ILE A N 1
ATOM 645 C CA . ILE A 1 83 ? 8.700 -2.044 -22.192 1.00 80.56 83 ILE A CA 1
ATOM 646 C C . ILE A 1 83 ? 8.051 -1.034 -23.128 1.00 80.56 83 ILE A C 1
ATOM 648 O O . ILE A 1 83 ? 8.725 -0.382 -23.933 1.00 80.56 83 ILE A O 1
ATOM 652 N N . ASP A 1 84 ? 6.735 -0.858 -23.000 1.00 87.75 84 ASP A N 1
ATOM 653 C CA . ASP A 1 84 ? 6.056 0.200 -23.735 1.00 87.75 84 ASP A CA 1
ATOM 654 C C . ASP A 1 84 ? 6.531 1.592 -23.281 1.00 87.75 84 ASP A C 1
ATOM 656 O O . ASP A 1 84 ? 6.813 1.845 -22.103 1.00 87.75 84 ASP A O 1
ATOM 660 N N . LYS A 1 85 ? 6.562 2.543 -24.222 1.00 89.06 85 LYS A N 1
ATOM 661 C CA . LYS A 1 85 ? 7.002 3.924 -23.958 1.00 89.06 85 LYS A CA 1
ATOM 662 C C . LYS A 1 85 ? 6.218 4.570 -22.822 1.00 89.06 85 LYS A C 1
ATOM 664 O O . LYS A 1 85 ? 6.767 5.380 -22.081 1.00 89.06 85 LYS A O 1
ATOM 669 N N . ARG A 1 86 ? 4.934 4.233 -22.677 1.00 89.56 86 ARG A N 1
ATOM 670 C CA . ARG A 1 86 ? 4.089 4.741 -21.594 1.00 89.56 86 ARG A CA 1
ATOM 671 C C . ARG A 1 86 ? 4.638 4.352 -20.224 1.00 89.56 86 ARG A C 1
ATOM 673 O O . ARG A 1 86 ? 4.729 5.200 -19.344 1.00 89.56 86 ARG A O 1
ATOM 680 N N . VAL A 1 87 ? 5.024 3.091 -20.060 1.00 89.81 87 VAL A N 1
ATOM 681 C CA . VAL A 1 87 ? 5.559 2.546 -18.807 1.00 89.81 87 VAL A CA 1
ATOM 682 C C . VAL A 1 87 ? 6.918 3.154 -18.504 1.00 89.81 87 VAL A C 1
ATOM 684 O O . VAL A 1 87 ? 7.169 3.554 -17.370 1.00 89.81 87 VAL A O 1
ATOM 687 N N . GLN A 1 88 ? 7.748 3.328 -19.532 1.00 91.12 88 GLN A N 1
ATOM 688 C CA . GLN A 1 88 ? 9.009 4.051 -19.409 1.00 91.12 88 GLN A CA 1
ATOM 689 C C . GLN A 1 88 ? 8.795 5.459 -18.825 1.00 91.12 88 GLN A C 1
ATOM 691 O O . GLN A 1 88 ? 9.424 5.807 -17.826 1.00 91.12 88 GLN A O 1
ATOM 696 N N . PHE A 1 89 ? 7.857 6.242 -19.377 1.00 92.56 89 PHE A N 1
ATOM 697 C CA . PHE A 1 89 ? 7.532 7.575 -18.853 1.00 92.56 89 PHE A CA 1
ATOM 698 C C . PHE A 1 89 ? 7.016 7.547 -17.409 1.00 92.56 89 PHE A C 1
ATOM 700 O O . PHE A 1 89 ? 7.322 8.458 -16.639 1.00 92.56 89 PHE A O 1
ATOM 707 N N . LEU A 1 90 ? 6.247 6.524 -17.023 1.00 92.38 90 LEU A N 1
ATOM 708 C CA . LEU A 1 90 ? 5.766 6.369 -15.647 1.00 92.38 90 LEU A CA 1
ATOM 709 C C . LEU A 1 90 ? 6.923 6.121 -14.670 1.00 92.38 90 LEU A C 1
ATOM 711 O O . LEU A 1 90 ? 6.988 6.770 -13.626 1.00 92.38 90 LEU A O 1
ATOM 715 N N . ILE A 1 91 ? 7.860 5.236 -15.019 1.00 92.69 91 ILE A N 1
ATOM 716 C CA . ILE A 1 91 ? 9.039 4.944 -14.190 1.00 92.69 91 ILE A CA 1
ATOM 717 C C . ILE A 1 91 ? 9.964 6.165 -14.102 1.00 92.69 91 ILE A C 1
ATOM 719 O O . ILE A 1 91 ? 10.419 6.525 -13.017 1.00 92.69 91 ILE A O 1
ATOM 723 N N . GLU A 1 92 ? 10.233 6.838 -15.222 1.00 92.44 92 GLU A N 1
ATOM 724 C CA . GLU A 1 92 ? 11.025 8.074 -15.229 1.00 92.44 92 GLU A CA 1
ATOM 725 C C . GLU A 1 92 ? 10.363 9.160 -14.370 1.00 92.44 92 GLU A C 1
ATOM 727 O O . GLU A 1 92 ? 11.037 9.820 -13.574 1.00 92.44 92 GLU A O 1
ATOM 732 N N . GLY A 1 93 ? 9.036 9.295 -14.469 1.00 91.81 93 GLY A N 1
ATOM 733 C CA . GLY A 1 93 ? 8.235 10.162 -13.612 1.00 91.81 93 GLY A CA 1
ATOM 734 C C . GLY A 1 93 ? 8.412 9.830 -12.131 1.00 91.81 93 GLY A C 1
ATOM 735 O O . GLY A 1 93 ? 8.683 10.731 -11.340 1.00 91.81 93 GLY A O 1
ATOM 736 N N . LEU A 1 94 ? 8.357 8.545 -11.766 1.00 91.00 94 LEU A N 1
ATOM 737 C CA . LEU A 1 94 ? 8.572 8.077 -10.396 1.00 91.00 94 LEU A CA 1
ATOM 738 C C . LEU A 1 94 ? 9.948 8.488 -9.847 1.00 91.00 94 LEU A C 1
ATOM 740 O O . LEU A 1 94 ? 10.038 8.970 -8.719 1.00 91.00 94 LEU A O 1
ATOM 744 N N . PHE A 1 95 ? 11.019 8.340 -10.632 1.00 90.06 95 PHE A N 1
ATOM 745 C CA . PHE A 1 95 ? 12.369 8.739 -10.208 1.00 90.06 95 PHE A CA 1
ATOM 746 C C . PHE A 1 95 ? 12.586 10.256 -10.208 1.00 90.06 95 PHE A C 1
ATOM 748 O O . PHE A 1 95 ? 13.411 10.758 -9.440 1.00 90.06 95 PHE A O 1
ATOM 755 N N . ALA A 1 96 ? 11.848 10.999 -11.033 1.00 89.75 96 ALA A N 1
ATOM 756 C CA . ALA A 1 96 ? 11.869 12.458 -11.028 1.00 89.75 96 ALA A CA 1
ATOM 757 C C . ALA A 1 96 ? 11.167 13.056 -9.793 1.00 89.75 96 ALA A C 1
ATOM 759 O O . ALA A 1 96 ? 11.454 14.199 -9.413 1.00 89.75 96 ALA A O 1
ATOM 760 N N . LEU A 1 97 ? 10.275 12.301 -9.138 1.00 82.75 97 LEU A N 1
ATOM 761 C CA . LEU A 1 97 ? 9.619 12.727 -7.904 1.00 82.75 97 LEU A CA 1
ATOM 762 C C . LEU A 1 97 ? 10.633 12.850 -6.758 1.00 82.75 97 LEU A C 1
ATOM 764 O O . LEU A 1 97 ? 11.100 11.872 -6.167 1.00 82.75 97 LEU A O 1
ATOM 768 N N . ARG A 1 98 ? 10.921 14.101 -6.380 1.00 67.06 98 ARG A N 1
ATOM 769 C CA . ARG A 1 98 ? 11.738 14.421 -5.197 1.00 67.06 98 ARG A CA 1
ATOM 770 C C . ARG A 1 98 ? 11.077 13.916 -3.915 1.00 67.06 98 ARG A C 1
ATOM 772 O O . ARG A 1 98 ? 11.752 13.359 -3.053 1.00 67.06 98 ARG A O 1
ATOM 779 N N . THR A 1 99 ? 9.760 14.064 -3.824 1.00 67.94 99 THR A N 1
ATOM 780 C CA . THR A 1 99 ? 8.918 13.607 -2.715 1.00 67.94 99 THR A CA 1
ATOM 781 C C . THR A 1 99 ? 7.673 12.943 -3.291 1.00 67.94 99 THR A C 1
ATOM 783 O O . THR A 1 99 ? 7.117 13.436 -4.272 1.00 67.94 99 THR A O 1
ATOM 786 N N . CYS A 1 100 ? 7.248 11.832 -2.695 1.00 77.75 100 CYS A N 1
ATOM 787 C CA . CYS A 1 100 ? 5.965 11.204 -3.011 1.00 77.75 100 CYS A CA 1
ATOM 788 C C . CYS A 1 100 ? 4.814 12.028 -2.403 1.00 77.75 100 CYS A C 1
ATOM 790 O O . CYS A 1 100 ? 5.046 13.104 -1.839 1.00 77.75 100 CYS A O 1
ATOM 792 N N . HIS A 1 101 ? 3.576 11.545 -2.528 1.00 79.50 101 HIS A N 1
ATOM 793 C CA . HIS A 1 101 ? 2.426 12.199 -1.907 1.00 79.50 101 HIS A CA 1
ATOM 794 C C . HIS A 1 101 ? 2.607 12.307 -0.381 1.00 79.50 101 HIS A C 1
ATOM 796 O O . HIS A 1 101 ? 3.268 11.453 0.219 1.00 79.50 101 HIS A O 1
ATOM 802 N N . PRO A 1 102 ? 2.062 13.363 0.259 1.00 78.19 102 PRO A N 1
ATOM 803 C CA . PRO A 1 102 ? 2.119 13.487 1.709 1.00 78.19 102 PRO A CA 1
ATOM 804 C C . PRO A 1 102 ? 1.460 12.269 2.355 1.00 78.19 102 PRO A C 1
ATOM 806 O O . PRO A 1 102 ? 0.337 11.918 1.996 1.00 78.19 102 PRO A O 1
ATOM 809 N N . THR A 1 103 ? 2.166 11.656 3.309 1.00 81.19 103 THR A N 1
ATOM 810 C CA . THR A 1 103 ? 1.761 10.420 3.989 1.00 81.19 103 THR A CA 1
ATOM 811 C C . THR A 1 103 ? 0.314 10.492 4.478 1.00 81.19 103 THR A C 1
ATOM 813 O O . THR A 1 103 ? -0.537 9.730 4.027 1.00 81.19 103 THR A O 1
ATOM 816 N N . ILE A 1 104 ? -0.003 11.468 5.328 1.00 87.81 104 ILE A N 1
ATOM 817 C CA . ILE A 1 104 ? -1.365 11.741 5.787 1.00 87.81 104 ILE A CA 1
ATOM 818 C C . ILE A 1 104 ? -1.641 13.226 5.558 1.00 87.81 104 ILE A C 1
ATOM 820 O O . ILE A 1 104 ? -0.780 14.078 5.790 1.00 87.81 104 ILE A O 1
ATOM 824 N N . ARG A 1 105 ? -2.841 13.553 5.071 1.00 88.56 105 ARG A N 1
ATOM 825 C CA . ARG A 1 105 ? -3.280 14.950 4.995 1.00 88.56 105 ARG A CA 1
ATOM 826 C C . ARG A 1 105 ? -3.591 15.454 6.406 1.00 88.56 105 ARG A C 1
ATOM 828 O O . ARG A 1 105 ? -4.217 14.701 7.144 1.00 88.56 105 ARG A O 1
ATOM 835 N N . PRO A 1 106 ? -3.240 16.694 6.782 1.00 87.00 106 PRO A N 1
ATOM 836 C CA . PRO A 1 106 ? -3.431 17.180 8.151 1.00 87.00 106 PRO A CA 1
ATOM 837 C C . PRO A 1 106 ? -4.864 17.029 8.681 1.00 87.00 106 PRO A C 1
ATOM 839 O O . PRO A 1 106 ? -5.061 16.742 9.853 1.00 87.00 106 PRO A O 1
ATOM 842 N N . GLU A 1 107 ? -5.873 17.175 7.820 1.00 91.62 107 GLU A N 1
ATOM 843 C CA . GLU A 1 107 ? -7.282 16.995 8.181 1.00 91.62 107 GLU A CA 1
ATOM 844 C C . GLU A 1 107 ? -7.694 15.537 8.470 1.00 91.62 107 GLU A C 1
ATOM 846 O O . GLU A 1 107 ? -8.776 15.305 9.004 1.00 91.62 107 GLU A O 1
ATOM 851 N N . LEU A 1 108 ? -6.850 14.563 8.118 1.00 91.50 108 LEU A N 1
ATOM 852 C CA . LEU A 1 108 ? -7.066 13.126 8.312 1.00 91.50 108 LEU A CA 1
ATOM 853 C C . LEU A 1 108 ? -6.160 12.522 9.398 1.00 91.50 108 LEU A C 1
ATOM 855 O O . LEU A 1 108 ? -6.273 11.326 9.666 1.00 91.50 108 LEU A O 1
ATOM 859 N N . ASP A 1 109 ? -5.275 13.313 10.010 1.00 91.31 109 ASP A N 1
ATOM 860 C CA . ASP A 1 109 ? -4.407 12.890 11.115 1.00 91.31 109 ASP A CA 1
ATOM 861 C C . ASP A 1 109 ? -5.134 13.082 12.456 1.00 91.31 109 ASP A C 1
ATOM 863 O O . ASP A 1 109 ? -4.951 14.068 13.172 1.00 91.31 109 ASP A O 1
ATOM 867 N N . LEU A 1 110 ? -6.083 12.182 12.725 1.00 92.94 110 LEU A N 1
ATOM 868 C CA . LEU A 1 110 ? -7.039 12.310 13.833 1.00 92.94 110 LEU A CA 1
ATOM 869 C C . LEU A 1 110 ? -6.719 11.412 15.033 1.00 92.94 110 LEU A C 1
ATOM 871 O O . LEU A 1 110 ? -7.265 11.626 16.116 1.00 92.94 110 LEU A O 1
ATOM 875 N N . VAL A 1 111 ? -5.877 10.396 14.846 1.00 93.50 111 VAL A N 1
ATOM 876 C CA . VAL A 1 111 ? -5.570 9.384 15.862 1.00 93.50 111 VAL A CA 1
ATOM 877 C C . VAL A 1 111 ? -4.141 9.582 16.330 1.00 93.50 111 VAL A C 1
ATOM 879 O O . VAL A 1 111 ? -3.216 9.637 15.526 1.00 93.50 111 VAL A O 1
ATOM 882 N N . LYS A 1 112 ? -3.946 9.672 17.644 1.00 91.69 112 LYS A N 1
ATOM 883 C CA . LYS A 1 112 ? -2.603 9.788 18.206 1.00 91.69 112 LYS A CA 1
ATOM 884 C C . LYS A 1 112 ? -1.840 8.480 18.042 1.00 91.69 112 LYS A C 1
ATOM 886 O O . LYS A 1 112 ? -2.411 7.406 18.186 1.00 91.69 112 LYS A O 1
ATOM 891 N N . VAL A 1 113 ? -0.525 8.584 17.882 1.00 87.19 113 VAL A N 1
ATOM 892 C CA . VAL A 1 113 ? 0.378 7.428 17.741 1.00 87.19 113 VAL A CA 1
ATOM 893 C C . VAL A 1 113 ? 0.253 6.432 18.903 1.00 87.19 113 VAL A C 1
ATOM 895 O O . VAL A 1 113 ? 0.322 5.230 18.695 1.00 87.19 113 VAL A O 1
ATOM 898 N N . GLU A 1 114 ? 0.034 6.917 20.127 1.00 92.25 114 GLU A N 1
ATOM 899 C CA . GLU A 1 114 ? -0.135 6.078 21.327 1.00 92.25 114 GLU A CA 1
ATOM 900 C C . GLU A 1 114 ? -1.425 5.242 21.333 1.00 92.25 114 GLU A C 1
ATOM 902 O O . GLU A 1 114 ? -1.468 4.197 21.980 1.00 92.25 114 GLU A O 1
ATOM 907 N N . ASP A 1 115 ? -2.436 5.675 20.577 1.00 94.69 115 ASP A N 1
ATOM 908 C CA . ASP A 1 115 ? -3.732 5.007 20.440 1.00 94.69 115 ASP A CA 1
ATOM 909 C C . ASP A 1 115 ? -3.820 4.178 19.141 1.00 94.69 115 ASP A C 1
ATOM 911 O O . ASP A 1 115 ? -4.829 3.518 18.886 1.00 94.69 115 ASP A O 1
ATOM 915 N N . GLN A 1 116 ? -2.780 4.207 18.297 1.00 92.88 116 GLN A N 1
ATOM 916 C CA . GLN A 1 116 ? -2.740 3.442 17.053 1.00 92.88 116 GLN A CA 1
ATOM 917 C C . GLN A 1 116 ? -2.460 1.961 17.320 1.00 92.88 116 GLN A C 1
ATOM 919 O O . GLN A 1 116 ? -1.529 1.590 18.035 1.00 92.88 116 GLN A O 1
ATOM 924 N N . LEU A 1 117 ? -3.241 1.102 16.663 1.00 94.88 117 LEU A N 1
ATOM 925 C CA . LEU A 1 117 ? -3.003 -0.334 16.614 1.00 94.88 117 LEU A CA 1
ATOM 926 C C . LEU A 1 117 ? -2.672 -0.750 15.179 1.00 94.88 117 LEU A C 1
ATOM 928 O O . LEU A 1 117 ? -3.535 -0.759 14.301 1.00 94.88 117 LEU A O 1
ATOM 932 N N . THR A 1 118 ? -1.405 -1.097 14.956 1.00 95.31 118 THR A N 1
ATOM 933 C CA . THR A 1 118 ? -0.896 -1.507 13.645 1.00 95.31 118 THR A CA 1
ATOM 934 C C . THR A 1 118 ? -0.977 -3.020 13.481 1.00 95.31 118 THR A C 1
ATOM 936 O O . THR A 1 118 ? -0.273 -3.780 14.151 1.00 95.31 118 THR A O 1
ATOM 939 N N . HIS A 1 119 ? -1.808 -3.464 12.545 1.00 95.38 119 HIS A N 1
ATOM 940 C CA . HIS A 1 119 ? -2.001 -4.874 12.234 1.00 95.38 119 HIS A CA 1
ATOM 941 C C . HIS A 1 119 ? -0.847 -5.394 11.373 1.00 95.38 119 HIS A C 1
ATOM 943 O O . HIS A 1 119 ? -0.479 -4.790 10.363 1.00 95.38 119 HIS A O 1
ATOM 949 N N . LYS A 1 120 ? -0.279 -6.540 11.752 1.00 94.25 120 LYS A N 1
ATOM 950 C CA . LYS A 1 120 ? 0.717 -7.253 10.945 1.00 94.25 120 LYS A CA 1
ATOM 951 C C . LYS A 1 120 ? -0.004 -8.320 10.137 1.00 94.25 120 LYS A C 1
ATOM 953 O O . LYS A 1 120 ? -0.435 -9.313 10.710 1.00 94.25 120 LYS A O 1
ATOM 958 N N . VAL A 1 121 ? -0.148 -8.074 8.841 1.00 93.38 121 VAL A N 1
ATOM 959 C CA . VAL A 1 121 ? -0.838 -8.953 7.891 1.00 93.38 121 VAL A CA 1
ATOM 960 C C . VAL A 1 121 ? 0.092 -9.180 6.706 1.00 93.38 121 VAL A C 1
ATOM 962 O O . VAL A 1 121 ? 0.719 -8.221 6.248 1.00 93.38 121 VAL A O 1
ATOM 965 N N . SER A 1 122 ? 0.189 -10.420 6.230 1.00 93.06 122 SER A N 1
ATOM 966 C CA . SER A 1 122 ? 0.873 -10.767 4.984 1.00 93.06 122 SER A CA 1
ATOM 967 C C . SER A 1 122 ? -0.135 -11.033 3.868 1.00 93.06 122 SER A C 1
ATOM 969 O O . SER A 1 122 ? -1.234 -11.533 4.101 1.00 93.06 122 SER A O 1
ATOM 971 N N . LEU A 1 123 ? 0.251 -10.742 2.625 1.00 90.75 123 LEU A N 1
ATOM 972 C CA . LEU A 1 123 ? -0.514 -11.147 1.438 1.00 90.75 123 LEU A CA 1
ATOM 973 C C . LEU A 1 123 ? -0.544 -12.665 1.219 1.00 90.75 123 LEU A C 1
ATOM 975 O O . LEU A 1 123 ? -1.336 -13.144 0.409 1.00 90.75 123 LEU A O 1
ATOM 979 N N . LEU A 1 124 ? 0.332 -13.408 1.896 1.00 89.25 124 LEU A N 1
ATOM 980 C CA . LEU A 1 124 ? 0.407 -14.866 1.824 1.00 89.25 124 LEU A CA 1
ATOM 981 C C . LEU A 1 124 ? -0.432 -15.558 2.905 1.00 89.25 124 LEU A C 1
ATOM 983 O O . LEU A 1 124 ? -0.566 -16.782 2.867 1.00 89.25 124 LEU A O 1
ATOM 987 N N . ASP A 1 125 ? -0.974 -14.798 3.858 1.00 92.25 125 ASP A N 1
ATOM 988 C CA . ASP A 1 125 ? -1.800 -15.344 4.927 1.00 92.25 125 ASP A CA 1
ATOM 989 C C . ASP A 1 125 ? -3.165 -15.796 4.386 1.00 92.25 125 ASP A C 1
ATOM 991 O O . ASP A 1 125 ? -3.774 -15.154 3.527 1.00 92.25 125 ASP A O 1
ATOM 995 N N . GLU A 1 126 ? -3.680 -16.901 4.928 1.00 92.25 126 GLU A N 1
ATOM 996 C CA . GLU A 1 126 ? -5.071 -17.298 4.718 1.00 92.25 126 GLU A CA 1
ATOM 997 C C . GLU A 1 126 ? -5.962 -16.457 5.643 1.00 92.25 126 GLU A C 1
ATOM 999 O O . GLU A 1 126 ? -5.933 -16.612 6.864 1.00 92.25 126 GLU A O 1
ATOM 1004 N N . ILE A 1 127 ? -6.720 -15.529 5.056 1.00 91.44 127 ILE A N 1
ATOM 1005 C CA . ILE A 1 127 ? -7.602 -14.611 5.783 1.00 91.44 127 ILE A CA 1
ATOM 1006 C C . ILE A 1 127 ? -9.039 -15.115 5.660 1.00 91.44 127 ILE A C 1
ATOM 1008 O O . ILE A 1 127 ? -9.555 -15.229 4.546 1.00 91.44 127 ILE A O 1
ATOM 1012 N N . ASP A 1 128 ? -9.692 -15.374 6.795 1.00 94.38 128 ASP A N 1
ATOM 1013 C CA . ASP A 1 128 ? -11.138 -15.595 6.831 1.00 94.38 128 ASP A CA 1
ATOM 1014 C C . ASP A 1 128 ? -11.846 -14.244 6.634 1.00 94.38 128 ASP A C 1
ATOM 1016 O O . ASP A 1 128 ? -11.681 -13.345 7.459 1.00 94.38 128 ASP A O 1
ATOM 1020 N N . PRO A 1 129 ? -12.603 -14.047 5.540 1.00 93.06 129 PRO A N 1
ATOM 1021 C CA . PRO A 1 129 ? -13.337 -12.807 5.317 1.00 93.06 129 PRO A CA 1
ATOM 1022 C C . PRO A 1 129 ? -14.554 -12.653 6.242 1.00 93.06 129 PRO A C 1
ATOM 1024 O O . PRO A 1 129 ? -15.210 -11.619 6.178 1.00 93.06 129 PRO A O 1
ATOM 1027 N N . GLU A 1 130 ? -14.898 -13.675 7.035 1.00 94.38 130 GLU A N 1
ATOM 1028 C CA . GLU A 1 130 ? -16.006 -13.664 7.998 1.00 94.38 130 GLU A CA 1
ATOM 1029 C C . GLU A 1 130 ? -17.354 -13.232 7.383 1.00 94.38 130 GLU A C 1
ATOM 1031 O O . GLU A 1 130 ? -18.201 -12.638 8.045 1.00 94.38 130 GLU A O 1
ATOM 1036 N N . ILE A 1 131 ? -17.603 -13.591 6.114 1.00 94.00 131 ILE A N 1
ATOM 1037 C CA . ILE A 1 131 ? -18.789 -13.177 5.322 1.00 94.00 131 ILE A CA 1
ATOM 1038 C C . ILE A 1 131 ? -20.115 -13.514 6.028 1.00 94.00 131 ILE A C 1
ATOM 1040 O O . ILE A 1 131 ? -21.146 -12.886 5.791 1.00 94.00 131 ILE A O 1
ATOM 1044 N N . ALA A 1 132 ? -20.116 -14.511 6.915 1.00 92.19 132 ALA A N 1
ATOM 1045 C CA . ALA A 1 132 ? -21.282 -14.851 7.722 1.00 92.19 132 ALA A CA 1
ATOM 1046 C C . ALA A 1 132 ? -21.770 -13.684 8.607 1.00 92.19 132 ALA A C 1
ATOM 1048 O O . ALA A 1 132 ? -22.963 -13.633 8.910 1.00 92.19 132 ALA A O 1
ATOM 1049 N N . LEU A 1 133 ? -20.887 -12.752 8.985 1.00 93.31 133 LEU A N 1
ATOM 1050 C CA . LEU A 1 133 ? -21.219 -11.549 9.754 1.00 93.31 133 LEU A CA 1
ATOM 1051 C C . LEU A 1 133 ? -21.979 -10.495 8.933 1.00 93.31 133 LEU A C 1
ATOM 1053 O O . LEU A 1 133 ? -22.699 -9.685 9.512 1.00 93.31 133 LEU A O 1
ATOM 1057 N N . ASP A 1 134 ? -21.891 -10.534 7.599 1.00 94.50 134 ASP A N 1
ATOM 1058 C CA . ASP A 1 134 ? -22.644 -9.631 6.715 1.00 94.50 134 ASP A CA 1
ATOM 1059 C C . ASP A 1 134 ? -24.135 -10.009 6.625 1.00 94.50 134 ASP A C 1
ATOM 1061 O O . ASP A 1 134 ? -24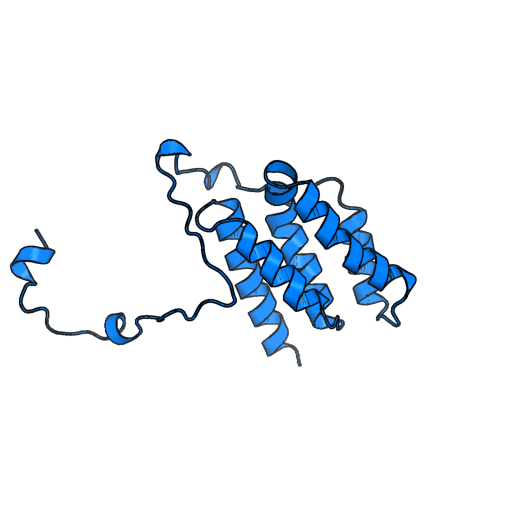.966 -9.234 6.139 1.00 94.50 134 ASP A O 1
ATOM 1065 N N . VAL A 1 135 ? -24.493 -11.221 7.067 1.00 94.94 135 VAL A N 1
ATOM 1066 C CA . VAL A 1 135 ? -25.860 -11.743 7.037 1.00 94.94 135 VAL A CA 1
ATOM 1067 C C . VAL A 1 135 ? -26.476 -11.642 8.424 1.00 94.94 135 VAL A C 1
ATOM 1069 O O . VAL A 1 135 ? -25.926 -12.125 9.411 1.00 94.94 135 VAL A O 1
ATOM 1072 N N . PHE A 1 136 ? -27.673 -11.058 8.491 1.00 94.88 136 PHE A N 1
ATOM 1073 C CA . PHE A 1 136 ? -28.419 -10.972 9.740 1.00 94.88 136 PHE A CA 1
ATOM 1074 C C . PHE A 1 136 ? -28.642 -12.360 10.356 1.00 94.88 136 PHE A C 1
ATOM 1076 O O . PHE A 1 136 ? -29.251 -13.235 9.737 1.00 94.88 136 PHE A O 1
ATOM 1083 N N . ASN A 1 137 ? -28.218 -12.508 11.609 1.00 92.31 137 ASN A N 1
ATOM 1084 C CA . ASN A 1 137 ? -28.442 -13.683 12.437 1.00 92.31 137 ASN A CA 1
ATOM 1085 C C . ASN A 1 137 ? -28.997 -13.253 13.799 1.00 92.31 137 ASN A C 1
ATOM 1087 O O . ASN A 1 137 ? -28.620 -12.214 14.338 1.00 92.31 137 ASN A O 1
ATOM 1091 N N . LEU A 1 138 ? -29.910 -14.054 14.356 1.00 92.88 138 LEU A N 1
ATOM 1092 C CA . LEU A 1 138 ? -30.457 -13.797 15.688 1.00 92.88 138 LEU A CA 1
ATOM 1093 C C . LEU A 1 138 ? -29.384 -14.070 16.746 1.00 92.88 138 LEU A C 1
ATOM 1095 O O . LEU A 1 138 ? -28.965 -15.213 16.922 1.00 92.88 138 LEU A O 1
ATOM 1099 N N . ASP A 1 139 ? -28.990 -13.026 17.468 1.00 94.69 139 ASP A N 1
ATOM 1100 C CA . ASP A 1 139 ? -28.073 -13.132 18.596 1.00 94.69 139 ASP A CA 1
ATOM 1101 C C . ASP A 1 139 ? -28.833 -13.532 19.870 1.00 94.69 139 ASP A C 1
ATOM 1103 O O . ASP A 1 139 ? -29.675 -12.789 20.383 1.00 94.69 139 ASP A O 1
ATOM 1107 N N . SER A 1 140 ? -28.529 -14.717 20.404 1.00 94.88 140 SER A N 1
ATOM 1108 C CA . SER A 1 140 ? -29.104 -15.199 21.665 1.00 94.88 140 SER A CA 1
ATOM 1109 C C . SER A 1 140 ? -28.739 -14.320 22.865 1.00 94.88 140 SER A C 1
ATOM 1111 O O . SER A 1 140 ? -29.483 -14.302 23.844 1.00 94.88 140 SER A O 1
ATOM 1113 N N . ASN A 1 141 ? -27.628 -13.584 22.778 1.00 94.38 141 ASN A N 1
ATOM 1114 C CA . ASN A 1 141 ? -27.101 -12.707 23.820 1.00 94.38 141 ASN A CA 1
ATOM 1115 C C . ASN A 1 141 ? -27.291 -11.217 23.487 1.00 94.38 141 ASN A C 1
ATOM 1117 O O . ASN A 1 141 ? -26.644 -10.370 24.101 1.00 94.38 141 ASN A O 1
ATOM 1121 N N . PHE A 1 142 ? -28.212 -10.876 22.575 1.00 93.50 142 PHE A N 1
ATOM 1122 C CA . PHE A 1 142 ? -28.454 -9.498 22.122 1.00 93.50 142 PHE A CA 1
ATOM 1123 C C . PHE A 1 142 ? -28.589 -8.491 23.280 1.00 93.50 142 PHE A C 1
ATOM 1125 O O . PHE A 1 142 ? -27.999 -7.416 23.256 1.00 93.50 142 PHE A O 1
ATOM 1132 N N . LEU A 1 143 ? -29.322 -8.865 24.339 1.00 94.19 143 LEU A N 1
ATOM 1133 C CA . LEU A 1 143 ? -29.534 -8.010 25.515 1.00 94.19 143 LEU A CA 1
ATOM 1134 C C . LEU A 1 143 ? -28.257 -7.710 26.313 1.00 94.19 143 LEU A C 1
ATOM 1136 O O . LEU A 1 143 ? -28.254 -6.767 27.100 1.00 94.19 143 LEU A O 1
ATOM 1140 N N . GLU A 1 144 ? -27.219 -8.536 26.203 1.00 95.31 144 GLU A N 1
ATOM 1141 C CA . GLU A 1 144 ? -25.934 -8.316 26.869 1.00 95.31 144 GLU A CA 1
ATOM 1142 C C . GLU A 1 144 ? -24.957 -7.541 25.986 1.00 95.31 144 GLU A C 1
ATOM 1144 O O . GLU A 1 144 ? -24.265 -6.673 26.508 1.00 95.31 144 GLU A O 1
ATOM 1149 N N . ASN A 1 145 ? -24.941 -7.814 24.678 1.00 93.19 145 ASN A N 1
ATOM 1150 C CA . ASN A 1 145 ? -24.014 -7.206 23.719 1.00 93.19 145 ASN A CA 1
ATOM 1151 C C . ASN A 1 145 ? -24.328 -5.730 23.393 1.00 93.19 145 ASN A C 1
ATOM 1153 O O . ASN A 1 145 ? -23.421 -4.989 23.034 1.00 93.19 145 ASN A O 1
ATOM 1157 N N . GLU A 1 146 ? -25.584 -5.295 23.544 1.00 92.19 146 GLU A N 1
ATOM 1158 C CA . GLU A 1 146 ? -26.041 -3.905 23.320 1.00 92.19 146 GLU A CA 1
ATOM 1159 C C . GLU A 1 146 ? -26.054 -3.037 24.599 1.00 92.19 146 GLU A C 1
ATOM 1161 O O . GLU A 1 146 ? -26.671 -1.969 24.628 1.00 92.19 146 GLU A O 1
ATOM 1166 N N . LYS A 1 147 ? -25.439 -3.503 25.693 1.00 83.31 147 LYS A N 1
ATOM 1167 C CA . LYS A 1 147 ? -25.309 -2.711 26.931 1.00 83.31 147 LYS A CA 1
ATOM 1168 C C . LYS A 1 147 ? -24.206 -1.667 26.828 1.00 83.31 147 LYS A C 1
ATOM 1170 O O . LYS A 1 147 ? -24.451 -0.553 27.344 1.00 83.31 147 LYS A O 1
#

Organism: NCBI:txid75947